Protein AF-A0A914AN58-F1 (afdb_monomer)

Sequence (161 aa):
MAAHNVDVSSKTSGYDIKPRHVSDFAQTEDEPVKAPSGVRRPPHPMKTAGLFSKLVFFWMFNFFRRGYKRPLVETDLYDVLPDDSAVIVVGKLEREWNKEIKKSEATGKPSSLRWALLRAFGWHYMIHGLPAFIETAYFARFKADLSTLKCLVPGAVCRVH

Radius of gyration: 27.6 Å; Cα contacts (8 Å, |Δi|>4): 58; chains: 1; bounding box: 70×62×55 Å

pLDDT: mean 72.18, std 16.44, range [35.28, 92.12]

Nearest PDB structures (foldseek):
  8xom-assembly1_A  TM=8.554E-01  e=1.630E-05  Homo sapiens
  8bwr-assembly1_A  TM=8.575E-01  e=2.248E-05  Homo sapiens
  8iza-assembly1_A  TM=8.307E-01  e=1.854E-05  Homo sapiens
  8xok-assembly1_A  TM=8.559E-01  e=3.528E-05  Homo sapiens
  8iz8-assembly1_A  TM=7.905E-01  e=2.595E-04  Homo sapiens

Structure (mmCIF, N/CA/C/O backbone):
data_AF-A0A914AN58-F1
#
_entry.id   AF-A0A914AN58-F1
#
loop_
_atom_site.group_PDB
_atom_site.id
_atom_site.type_symbol
_atom_site.label_atom_id
_atom_site.label_alt_id
_atom_site.label_comp_id
_atom_site.label_asym_id
_atom_site.label_entity_id
_atom_site.label_seq_id
_atom_site.pdbx_PDB_ins_code
_atom_site.Cartn_x
_atom_site.Cartn_y
_atom_site.Cartn_z
_atom_site.occupancy
_atom_site.B_iso_or_equiv
_atom_site.auth_seq_id
_atom_site.auth_comp_id
_atom_site.auth_asym_id
_atom_site.auth_atom_id
_atom_site.pdbx_PDB_model_num
ATOM 1 N N . MET A 1 1 ? -42.013 35.668 26.093 1.00 40.09 1 MET A N 1
ATOM 2 C CA . MET A 1 1 ? -40.678 35.356 25.541 1.00 40.09 1 MET A CA 1
ATOM 3 C C . MET A 1 1 ? -40.872 34.326 24.440 1.00 40.09 1 MET A C 1
ATOM 5 O O . MET A 1 1 ? -40.971 33.144 24.733 1.00 40.09 1 MET A O 1
ATOM 9 N N . ALA A 1 2 ? -41.073 34.789 23.206 1.00 35.28 2 ALA A N 1
ATOM 10 C CA . ALA A 1 2 ? -41.211 33.926 22.037 1.00 35.28 2 ALA A CA 1
ATOM 11 C C . ALA A 1 2 ? -39.815 33.695 21.446 1.00 35.28 2 ALA A C 1
ATOM 13 O O . ALA A 1 2 ? -39.123 34.661 21.126 1.00 35.28 2 ALA A O 1
ATOM 14 N N . ALA A 1 3 ? -39.392 32.436 21.345 1.00 45.50 3 ALA A N 1
ATOM 15 C CA . ALA A 1 3 ? -38.202 32.062 20.598 1.00 45.50 3 ALA A CA 1
ATOM 16 C C . ALA A 1 3 ? -38.602 31.861 19.131 1.00 45.50 3 ALA A C 1
ATOM 18 O O . ALA A 1 3 ? -39.437 31.017 18.811 1.00 45.50 3 ALA A O 1
ATOM 19 N N . HIS A 1 4 ? -38.031 32.691 18.262 1.00 38.56 4 HIS A N 1
ATOM 20 C CA . HIS A 1 4 ? -38.089 32.558 16.812 1.00 38.56 4 HIS A CA 1
ATOM 21 C C . HIS A 1 4 ? -37.387 31.255 16.395 1.00 38.56 4 HIS A C 1
ATOM 23 O O . HIS A 1 4 ? -36.180 31.127 16.594 1.00 38.56 4 HIS A O 1
ATOM 29 N N . ASN A 1 5 ? -38.116 30.321 15.782 1.00 40.31 5 ASN A N 1
ATOM 30 C CA . ASN A 1 5 ? -37.509 29.255 14.989 1.00 40.31 5 ASN A CA 1
ATOM 31 C C . ASN A 1 5 ? -37.329 29.770 13.559 1.00 40.31 5 ASN A C 1
ATOM 33 O O . ASN A 1 5 ? -38.271 30.248 12.930 1.00 40.31 5 ASN A O 1
ATOM 37 N N . VAL A 1 6 ? -36.090 29.726 13.080 1.00 45.09 6 VAL A N 1
ATOM 38 C CA . VAL A 1 6 ? -35.720 30.065 11.707 1.00 45.09 6 VAL A CA 1
ATOM 39 C C . VAL A 1 6 ? -35.938 28.817 10.858 1.00 45.09 6 VAL A C 1
ATOM 41 O O . VAL A 1 6 ? -35.133 27.889 10.905 1.00 45.09 6 VAL A O 1
ATOM 44 N N . ASP A 1 7 ? -37.022 28.790 10.086 1.00 39.88 7 ASP A N 1
ATOM 45 C CA . ASP A 1 7 ? -37.203 27.802 9.025 1.00 39.88 7 ASP A CA 1
ATOM 46 C C . ASP A 1 7 ? -36.227 28.106 7.884 1.00 39.88 7 ASP A C 1
ATOM 48 O O . ASP A 1 7 ? -36.444 28.996 7.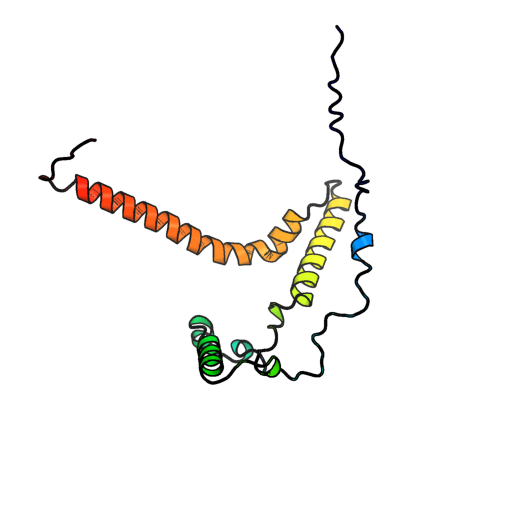058 1.00 39.88 7 ASP A O 1
ATOM 52 N N . VAL A 1 8 ? -35.133 27.345 7.813 1.00 43.88 8 VAL A N 1
ATOM 53 C CA . VAL A 1 8 ? -34.284 27.277 6.616 1.00 43.88 8 VAL A CA 1
ATOM 54 C C . VAL A 1 8 ? -34.993 26.385 5.595 1.00 43.88 8 VAL A C 1
ATOM 56 O O . VAL A 1 8 ? -34.623 25.240 5.354 1.00 43.88 8 VAL A O 1
ATOM 59 N N . SER A 1 9 ? -36.056 26.915 4.989 1.00 46.56 9 SER A N 1
ATOM 60 C CA . SER A 1 9 ? -36.624 26.371 3.756 1.00 46.56 9 SER A CA 1
ATOM 61 C C . SER A 1 9 ? -35.839 26.939 2.571 1.00 46.56 9 SER A C 1
ATOM 63 O O . SER A 1 9 ? -36.268 27.871 1.889 1.00 46.56 9 SER A O 1
ATOM 65 N N . SER A 1 10 ? -34.635 26.413 2.330 1.00 42.12 10 SER A N 1
ATOM 66 C CA . SER A 1 10 ? -33.952 26.628 1.053 1.00 42.12 10 SER A CA 1
ATOM 67 C C . SER A 1 10 ? -34.432 25.575 0.064 1.00 42.12 10 SER A C 1
ATOM 69 O O . SER A 1 10 ? -33.964 24.440 0.072 1.00 42.12 10 SER A O 1
ATOM 71 N N . LYS A 1 11 ? -35.389 25.993 -0.768 1.00 43.94 11 LYS A N 1
ATOM 72 C CA . LYS A 1 11 ? -35.801 25.391 -2.043 1.00 43.94 11 LYS A CA 1
ATOM 73 C C . LYS A 1 11 ? -34.674 24.569 -2.684 1.00 43.94 11 LYS A C 1
ATOM 75 O O . LYS A 1 11 ? -33.791 25.135 -3.328 1.00 43.94 11 LYS A O 1
ATOM 80 N N . THR A 1 12 ? -34.734 23.246 -2.577 1.00 41.84 12 THR A N 1
ATOM 81 C CA . THR A 1 12 ? -33.991 22.359 -3.472 1.00 41.84 12 THR A CA 1
ATOM 82 C C . THR A 1 12 ? -34.933 21.903 -4.570 1.00 41.84 12 THR A C 1
ATOM 84 O O . THR A 1 12 ? -35.946 21.252 -4.334 1.00 41.84 12 THR A O 1
ATOM 87 N N . SER A 1 13 ? -34.592 22.337 -5.778 1.00 43.47 13 SER A N 1
ATOM 88 C CA . SER A 1 13 ? -35.117 21.876 -7.054 1.00 43.47 13 SER A CA 1
ATOM 89 C C . SER A 1 13 ? -35.399 20.370 -7.044 1.00 43.47 13 SER A C 1
ATOM 91 O O . SER A 1 13 ? -34.469 19.598 -6.842 1.00 43.47 13 SER A O 1
ATOM 93 N N . GLY A 1 14 ? -36.671 19.996 -7.221 1.00 42.53 14 GLY A N 1
ATOM 94 C CA . GLY A 1 14 ? -37.184 18.824 -7.951 1.00 42.53 14 GLY A CA 1
ATOM 95 C C . GLY A 1 14 ? -36.498 17.454 -7.874 1.00 42.53 14 GLY A C 1
ATOM 96 O O . GLY A 1 14 ? -36.753 16.643 -8.758 1.00 42.53 14 GLY A O 1
ATOM 97 N N . TYR A 1 15 ? -35.660 17.169 -6.881 1.00 44.72 15 TYR A N 1
ATOM 98 C CA . TYR A 1 15 ? -34.989 15.880 -6.733 1.00 44.72 15 TYR A CA 1
ATOM 99 C C . TYR A 1 15 ? -35.129 15.392 -5.291 1.00 44.72 15 TYR A C 1
ATOM 101 O O . TYR A 1 15 ? -34.483 15.907 -4.378 1.00 44.72 15 TYR A O 1
ATOM 109 N N . ASP A 1 16 ? -35.990 14.392 -5.100 1.00 40.91 16 ASP A N 1
ATOM 110 C CA . ASP A 1 16 ? -36.129 13.655 -3.846 1.00 40.91 16 ASP A CA 1
ATOM 111 C C . ASP A 1 16 ? -34.814 12.934 -3.521 1.00 40.91 16 ASP A C 1
ATOM 113 O O . ASP A 1 16 ? -34.437 11.950 -4.164 1.00 40.91 16 ASP A O 1
ATOM 117 N N . ILE A 1 17 ? -34.101 13.403 -2.498 1.00 57.19 17 ILE A N 1
ATOM 118 C CA . ILE A 1 17 ? -32.961 12.674 -1.939 1.00 57.19 17 ILE A CA 1
ATOM 119 C C . ILE A 1 17 ? -33.515 11.674 -0.923 1.00 57.19 17 ILE A C 1
ATOM 121 O O . ILE A 1 17 ? -33.650 11.972 0.264 1.00 57.19 17 ILE A O 1
ATOM 125 N N . LYS A 1 18 ? -33.844 10.464 -1.390 1.00 67.75 18 LYS A N 1
ATOM 126 C CA . LYS A 1 18 ? -34.171 9.335 -0.508 1.00 67.75 18 LYS A CA 1
ATOM 127 C C . LYS A 1 18 ? -32.908 8.912 0.263 1.00 67.75 18 LYS A C 1
ATOM 129 O O . LYS A 1 18 ? -31.853 8.766 -0.363 1.00 67.75 18 LYS A O 1
ATOM 134 N N . PRO A 1 19 ? -32.972 8.682 1.589 1.00 54.88 19 PRO A N 1
ATOM 135 C CA . PRO A 1 19 ? -31.842 8.132 2.328 1.00 54.88 19 PRO A CA 1
ATOM 136 C C . PRO A 1 19 ? -31.489 6.756 1.749 1.00 54.88 19 PRO A C 1
ATOM 138 O O . PRO A 1 19 ? -32.307 5.838 1.749 1.00 54.88 19 PRO A O 1
ATOM 141 N N . ARG A 1 20 ? -30.278 6.650 1.197 1.00 52.78 20 ARG A N 1
ATOM 142 C CA . ARG A 1 20 ? -29.771 5.453 0.519 1.00 52.78 20 ARG A CA 1
ATOM 143 C C . ARG A 1 20 ? -29.547 4.345 1.546 1.00 52.78 20 ARG A C 1
ATOM 145 O O . ARG A 1 20 ? -28.750 4.520 2.469 1.00 52.78 20 ARG A O 1
ATOM 152 N N . HIS A 1 21 ? -30.257 3.230 1.399 1.00 54.50 21 HIS A N 1
ATOM 153 C CA . HIS A 1 21 ? -30.125 2.086 2.293 1.00 54.50 21 HIS A CA 1
ATOM 154 C C . HIS A 1 21 ? -28.955 1.218 1.813 1.00 54.50 21 HIS A C 1
ATOM 156 O O . HIS A 1 21 ? -28.719 1.083 0.615 1.00 54.50 21 HIS A O 1
ATOM 162 N N . VAL A 1 22 ? -28.182 0.636 2.735 1.00 53.84 22 VAL A N 1
ATOM 163 C CA . VAL A 1 22 ? -26.956 -0.128 2.410 1.00 53.84 22 VAL A CA 1
ATOM 164 C C . VAL A 1 22 ? -27.231 -1.307 1.463 1.00 53.84 22 VAL A C 1
ATOM 166 O O . VAL A 1 22 ? -26.365 -1.667 0.671 1.00 53.84 22 VAL A O 1
ATOM 169 N N . SER A 1 23 ? -28.450 -1.853 1.475 1.00 52.59 23 SER A N 1
ATOM 170 C CA . SER A 1 23 ? -28.882 -2.908 0.547 1.00 52.59 23 SER A CA 1
ATOM 171 C C . SER A 1 23 ? -28.920 -2.476 -0.919 1.00 52.59 23 SER A C 1
ATOM 173 O O . SER A 1 23 ? -28.844 -3.332 -1.790 1.00 52.59 23 SER A O 1
ATOM 175 N N . ASP A 1 24 ? -29.007 -1.176 -1.211 1.00 50.44 24 ASP A N 1
ATOM 176 C CA . ASP A 1 24 ? -29.067 -0.672 -2.590 1.00 50.44 24 AS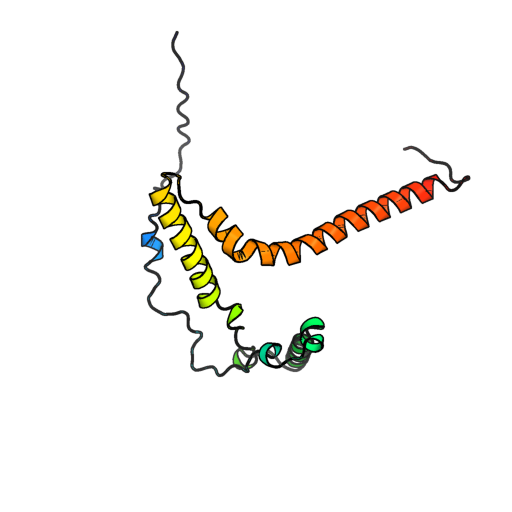P A CA 1
ATOM 177 C C . ASP A 1 24 ? -27.709 -0.815 -3.305 1.00 50.44 24 ASP A C 1
ATOM 179 O O . ASP A 1 24 ? -27.635 -0.778 -4.530 1.00 50.44 24 ASP A O 1
ATOM 183 N N . PHE A 1 25 ? -26.623 -1.013 -2.546 1.00 58.91 25 PHE A N 1
ATOM 184 C CA . PHE A 1 25 ? -25.306 -1.376 -3.078 1.00 58.91 25 PHE A CA 1
ATOM 185 C C . PHE A 1 25 ? -25.153 -2.878 -3.337 1.00 58.91 25 PHE A C 1
ATOM 187 O O . PHE A 1 25 ? -24.221 -3.278 -4.027 1.00 58.91 25 PHE A O 1
ATOM 194 N N . ALA A 1 26 ? -26.045 -3.712 -2.797 1.00 51.22 26 ALA A N 1
ATOM 195 C CA . ALA A 1 26 ? -25.942 -5.164 -2.913 1.00 51.22 26 ALA A CA 1
ATOM 196 C C . ALA A 1 26 ? -26.452 -5.702 -4.263 1.00 51.22 26 ALA A C 1
ATOM 198 O O . ALA A 1 26 ? -26.366 -6.898 -4.504 1.00 51.22 26 ALA A O 1
ATOM 199 N N . GLN A 1 27 ? -26.983 -4.845 -5.146 1.00 44.00 27 GLN A N 1
ATOM 200 C CA . GLN A 1 27 ? -27.560 -5.261 -6.433 1.00 44.00 27 GLN A CA 1
ATOM 201 C C . GLN A 1 27 ? -26.706 -4.912 -7.662 1.00 44.00 27 GLN A C 1
ATOM 203 O O . GLN A 1 27 ? -27.201 -4.942 -8.783 1.00 44.00 27 GLN A O 1
ATOM 208 N N . THR A 1 28 ? -25.408 -4.649 -7.493 1.00 47.41 28 THR A N 1
ATOM 209 C CA . THR A 1 28 ? -24.434 -4.778 -8.595 1.00 47.41 28 THR A CA 1
ATOM 210 C C . THR A 1 28 ? -23.580 -6.025 -8.395 1.00 47.41 28 THR A C 1
ATOM 212 O O . THR A 1 28 ? -22.355 -5.955 -8.383 1.00 47.41 28 THR A O 1
ATOM 215 N N . GLU A 1 29 ? -24.241 -7.159 -8.192 1.00 52.44 29 GLU A N 1
ATOM 216 C CA . GLU A 1 29 ? -23.643 -8.489 -8.272 1.00 52.44 29 GLU A CA 1
ATOM 217 C C . GLU A 1 29 ? -24.373 -9.287 -9.357 1.00 52.44 29 GLU A C 1
ATOM 219 O O . GLU A 1 29 ? -25.124 -10.201 -9.062 1.00 52.44 29 GLU A O 1
ATOM 224 N N . ASP A 1 30 ? -24.150 -8.932 -10.621 1.00 55.62 30 ASP A N 1
ATOM 225 C CA . ASP A 1 30 ? -24.333 -9.859 -11.747 1.00 55.62 30 ASP A CA 1
ATOM 226 C C . ASP A 1 30 ? -23.038 -9.872 -12.573 1.00 55.62 30 ASP A C 1
ATOM 228 O O . ASP A 1 30 ? -22.991 -9.491 -13.738 1.00 55.62 30 ASP A O 1
ATOM 232 N N . GLU A 1 31 ? -21.944 -10.173 -11.870 1.00 39.59 31 GLU A N 1
ATOM 233 C CA . GLU A 1 31 ? -20.744 -10.906 -12.295 1.00 39.59 31 GLU A CA 1
ATOM 234 C C . GLU A 1 31 ? -19.665 -10.640 -11.230 1.00 39.59 31 GLU A C 1
ATOM 236 O O . GLU A 1 31 ? -19.414 -9.475 -10.893 1.00 39.59 31 GLU A O 1
ATOM 241 N N . PRO A 1 32 ? -18.969 -11.661 -10.693 1.00 43.62 32 PRO A N 1
ATOM 242 C CA . PRO A 1 32 ? -17.683 -11.389 -10.068 1.00 43.62 32 PRO A CA 1
ATOM 243 C C . PRO A 1 32 ? -16.868 -10.610 -11.102 1.00 43.62 32 PRO A C 1
ATOM 245 O O . PRO A 1 32 ? -16.706 -11.095 -12.218 1.00 43.62 32 PRO A O 1
ATOM 248 N N . VAL A 1 33 ? -16.351 -9.419 -10.778 1.00 52.12 33 VAL A N 1
ATOM 249 C CA . VAL A 1 33 ? -15.408 -8.715 -11.666 1.00 52.12 33 VAL A CA 1
ATOM 250 C C . VAL A 1 33 ? -14.095 -9.498 -11.664 1.00 52.12 33 VAL A C 1
ATOM 252 O O . VAL A 1 33 ? -13.081 -9.129 -11.077 1.00 52.12 33 VAL A O 1
ATOM 255 N N . LYS A 1 34 ? -14.132 -10.660 -12.300 1.00 48.53 34 LYS A N 1
ATOM 256 C CA . LYS A 1 34 ? -13.002 -11.405 -12.786 1.00 48.53 34 LYS A CA 1
ATOM 257 C C . LYS A 1 34 ? -12.701 -10.748 -14.120 1.00 48.53 34 LYS A C 1
ATOM 259 O O . LYS A 1 34 ? -13.545 -10.735 -15.013 1.00 48.53 34 LYS A O 1
ATOM 264 N N . ALA A 1 35 ? -11.502 -10.179 -14.247 1.00 48.50 35 ALA A N 1
ATOM 265 C CA . ALA A 1 35 ? -10.978 -9.784 -15.552 1.00 48.50 35 ALA A CA 1
ATOM 266 C C . ALA A 1 35 ? -11.267 -10.917 -16.556 1.00 48.50 35 ALA A C 1
ATOM 268 O O . ALA A 1 35 ? -11.146 -12.078 -16.143 1.00 48.50 35 ALA A O 1
ATOM 269 N N . PRO A 1 36 ? -11.668 -10.625 -17.811 1.00 50.25 36 PRO A N 1
ATOM 270 C CA . PRO A 1 36 ? -12.058 -11.640 -18.785 1.00 50.25 36 PRO A CA 1
ATOM 271 C C . PRO A 1 36 ? -11.025 -12.766 -18.780 1.00 50.25 36 PRO A C 1
ATOM 273 O O . PRO A 1 36 ? -9.889 -12.617 -19.228 1.00 50.25 36 PRO A O 1
ATOM 276 N N . SER A 1 37 ? -11.412 -13.895 -18.181 1.00 53.47 37 SER A N 1
ATOM 277 C CA . SER A 1 37 ? -10.472 -14.932 -17.734 1.00 53.47 37 SER A CA 1
ATOM 278 C C . SER A 1 37 ? -9.896 -15.784 -18.874 1.00 53.47 37 SER A C 1
ATOM 280 O O . SER A 1 37 ? -9.299 -16.831 -18.637 1.00 53.47 37 SER A O 1
ATOM 282 N N . GLY A 1 38 ? -10.035 -15.304 -20.113 1.00 56.31 38 GLY A N 1
ATOM 283 C CA . GLY A 1 38 ? -9.370 -15.820 -21.306 1.00 56.31 38 GLY A CA 1
ATOM 284 C C . GLY A 1 38 ? -8.016 -15.164 -21.604 1.00 56.31 38 GLY A C 1
ATOM 285 O O . GLY A 1 38 ? -7.259 -15.693 -22.415 1.00 56.31 38 GLY A O 1
ATOM 286 N N . VAL A 1 39 ? -7.668 -14.048 -20.951 1.00 63.12 39 VAL A N 1
ATOM 287 C CA . VAL A 1 39 ? -6.391 -13.350 -21.177 1.00 63.12 39 VAL A CA 1
ATOM 288 C C . VAL A 1 39 ? -5.342 -13.858 -20.183 1.00 63.12 39 VAL A C 1
ATOM 290 O O . VAL A 1 39 ? -5.321 -13.464 -19.018 1.00 63.12 39 VAL A O 1
ATOM 293 N N . ARG A 1 40 ? -4.448 -14.753 -20.627 1.00 69.31 40 ARG A N 1
ATOM 294 C CA . ARG A 1 40 ? -3.304 -15.205 -19.815 1.00 69.31 40 ARG A CA 1
ATOM 295 C C . ARG A 1 40 ? -2.292 -14.070 -19.650 1.00 69.31 40 ARG A C 1
ATOM 297 O O . ARG A 1 40 ? -1.515 -13.801 -20.562 1.00 69.31 40 ARG A O 1
ATOM 304 N N . ARG A 1 41 ? -2.282 -13.441 -18.474 1.00 77.12 41 ARG A N 1
ATOM 305 C CA . ARG A 1 41 ? -1.292 -12.425 -18.090 1.00 77.12 41 ARG A CA 1
ATOM 306 C C . ARG A 1 41 ? -0.059 -13.064 -17.439 1.00 77.12 41 ARG A C 1
ATOM 308 O O . ARG A 1 41 ? -0.190 -14.071 -16.736 1.00 77.12 41 ARG A O 1
ATOM 315 N N . PRO A 1 42 ? 1.147 -12.511 -17.647 1.00 77.50 42 PRO A N 1
ATOM 316 C CA . PRO A 1 42 ? 2.341 -12.971 -16.949 1.00 77.50 42 PRO A CA 1
ATOM 317 C C . PRO A 1 42 ? 2.237 -12.701 -15.434 1.00 77.50 42 PRO A C 1
ATOM 319 O O . PRO A 1 42 ? 1.724 -11.652 -15.027 1.00 77.50 42 PRO A O 1
ATOM 322 N N . PRO A 1 43 ? 2.741 -13.612 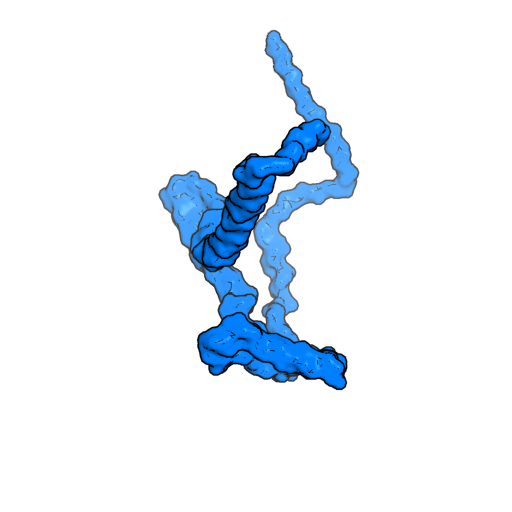-14.577 1.00 79.25 43 PRO A N 1
ATOM 323 C CA . PRO A 1 43 ? 2.707 -13.429 -13.129 1.00 79.25 43 PRO A CA 1
ATOM 324 C C . PRO A 1 43 ? 3.528 -12.207 -12.704 1.00 79.25 43 PRO A C 1
ATOM 326 O O . PRO A 1 43 ? 4.566 -11.903 -13.297 1.00 79.25 43 PRO A O 1
ATOM 329 N N . HIS A 1 44 ? 3.076 -11.523 -11.649 1.00 78.88 44 HIS A N 1
ATOM 330 C CA . HIS A 1 44 ? 3.731 -10.307 -11.183 1.00 78.88 44 HIS A CA 1
ATOM 331 C C . HIS A 1 44 ? 5.182 -10.584 -10.736 1.00 78.88 44 HIS A C 1
ATOM 333 O O . HIS A 1 44 ? 5.403 -11.418 -9.850 1.00 78.88 44 HIS A O 1
ATOM 339 N N . PRO A 1 45 ? 6.182 -9.861 -11.269 1.00 76.62 45 PRO A N 1
ATOM 340 C CA . PRO A 1 45 ? 7.600 -10.108 -11.008 1.00 76.62 45 PRO A CA 1
ATOM 341 C C . PRO A 1 45 ? 7.987 -9.898 -9.538 1.00 76.62 45 PRO A C 1
ATOM 343 O O . PRO A 1 45 ? 8.977 -10.465 -9.083 1.00 76.62 45 PRO A O 1
ATOM 346 N N . MET A 1 46 ? 7.182 -9.173 -8.748 1.00 71.19 46 MET A N 1
ATOM 347 C CA . MET A 1 46 ? 7.391 -9.089 -7.294 1.00 71.19 46 MET A CA 1
ATOM 348 C C . MET A 1 46 ? 7.171 -10.416 -6.552 1.00 71.19 46 MET A C 1
ATOM 350 O O . MET A 1 46 ? 7.691 -10.557 -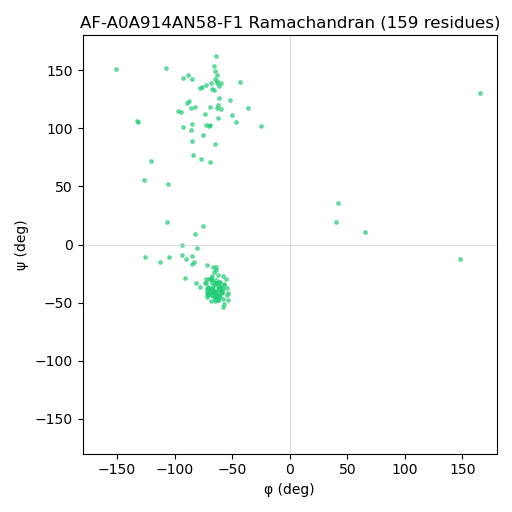5.447 1.00 71.19 46 MET A O 1
ATOM 354 N N . LYS A 1 47 ? 6.458 -11.398 -7.125 1.00 72.31 47 LYS A N 1
ATOM 355 C CA . LYS A 1 47 ? 6.315 -12.724 -6.496 1.00 72.31 47 LYS A CA 1
ATOM 356 C C . LYS A 1 47 ? 7.640 -13.495 -6.467 1.00 72.31 47 LYS A C 1
ATOM 358 O O . LYS A 1 47 ? 7.872 -14.257 -5.538 1.00 72.31 47 LYS A O 1
ATOM 363 N N . THR A 1 48 ? 8.519 -13.264 -7.445 1.00 66.38 48 THR A N 1
ATOM 364 C CA . THR A 1 48 ? 9.773 -14.024 -7.632 1.00 66.38 48 THR A CA 1
ATOM 365 C C . THR A 1 48 ? 11.030 -13.177 -7.387 1.00 66.38 48 THR A C 1
ATOM 367 O O . THR A 1 48 ? 12.118 -13.716 -7.213 1.00 66.38 48 THR A O 1
ATOM 370 N N . ALA A 1 49 ? 10.911 -11.848 -7.351 1.00 70.56 49 ALA A N 1
ATOM 371 C CA . ALA A 1 49 ? 12.043 -10.941 -7.183 1.00 70.56 49 ALA A CA 1
ATOM 372 C C . ALA A 1 49 ? 12.626 -10.942 -5.754 1.00 70.56 49 ALA A C 1
ATOM 374 O O . ALA A 1 49 ? 11.896 -10.855 -4.761 1.00 70.56 49 ALA A O 1
ATOM 375 N N . GLY A 1 50 ? 13.961 -10.951 -5.656 1.00 74.88 50 GLY A N 1
ATOM 376 C CA . GLY A 1 50 ? 14.692 -10.705 -4.407 1.00 74.88 50 GLY A CA 1
ATOM 377 C C . GLY A 1 50 ? 14.481 -9.281 -3.870 1.00 74.88 50 GLY A C 1
ATOM 378 O O . GLY A 1 50 ? 14.059 -8.384 -4.603 1.00 74.88 50 GLY A O 1
ATOM 379 N N . LEU A 1 51 ? 14.790 -9.056 -2.588 1.00 68.00 51 LEU A N 1
ATOM 380 C CA . LEU A 1 51 ? 14.501 -7.801 -1.871 1.00 68.00 51 LEU A CA 1
ATOM 381 C C . LEU A 1 51 ? 15.050 -6.550 -2.584 1.00 68.00 51 LEU A C 1
ATOM 383 O O . LEU A 1 51 ? 14.338 -5.561 -2.734 1.00 68.00 51 LEU A O 1
ATOM 387 N N . PHE A 1 52 ? 16.271 -6.623 -3.117 1.00 65.69 52 PHE A N 1
ATOM 388 C CA . PHE A 1 52 ? 16.880 -5.521 -3.869 1.00 65.69 52 PHE A CA 1
ATOM 389 C C . PHE A 1 52 ? 16.172 -5.233 -5.201 1.00 65.69 52 PHE A C 1
ATOM 391 O O . PHE A 1 52 ? 15.992 -4.075 -5.558 1.00 65.69 52 PHE A O 1
ATOM 398 N N . SER A 1 53 ? 15.692 -6.261 -5.908 1.00 69.38 53 SER A N 1
ATOM 399 C CA . SER A 1 53 ? 14.954 -6.095 -7.170 1.00 69.38 53 SER A CA 1
ATOM 400 C C . SER A 1 53 ? 13.563 -5.474 -6.961 1.00 69.38 53 SER A C 1
ATOM 402 O O . SER A 1 53 ? 13.086 -4.731 -7.824 1.00 69.38 53 SER A O 1
ATOM 404 N N . LYS A 1 54 ? 12.944 -5.718 -5.797 1.00 73.00 54 LYS A N 1
ATOM 405 C CA . LYS A 1 54 ? 11.700 -5.058 -5.368 1.00 73.00 54 LYS A CA 1
ATOM 406 C C . LYS A 1 54 ? 11.911 -3.569 -5.083 1.00 73.00 54 LYS A C 1
ATOM 408 O O . LYS A 1 54 ? 11.104 -2.763 -5.530 1.00 73.00 54 LYS A O 1
ATOM 413 N N . LEU A 1 55 ? 13.003 -3.211 -4.401 1.00 68.50 55 LEU A N 1
ATOM 414 C CA . LEU A 1 55 ? 13.291 -1.831 -3.988 1.00 68.50 55 LEU A CA 1
ATOM 415 C C . LEU A 1 55 ? 13.560 -0.888 -5.163 1.00 68.50 55 LEU A C 1
ATOM 417 O O . LEU A 1 55 ? 13.048 0.226 -5.182 1.00 68.50 55 LEU A O 1
ATOM 421 N N . VAL A 1 56 ? 14.314 -1.332 -6.170 1.00 76.56 56 VAL A N 1
ATOM 422 C CA . VAL A 1 56 ? 14.615 -0.491 -7.342 1.00 76.56 56 VAL A CA 1
ATOM 423 C C . VAL A 1 56 ? 13.500 -0.487 -8.398 1.00 76.56 56 VAL A C 1
ATOM 425 O O . VAL A 1 56 ? 13.725 -0.006 -9.505 1.00 76.56 56 VAL A O 1
ATOM 428 N N . PHE A 1 57 ? 12.318 -1.061 -8.104 1.00 76.00 57 PHE A N 1
ATOM 429 C CA . PHE A 1 57 ? 11.214 -1.247 -9.062 1.00 76.00 57 PHE A CA 1
ATOM 430 C C . PHE A 1 57 ? 11.703 -1.724 -10.443 1.00 76.00 57 PHE A C 1
ATOM 432 O O . PHE A 1 57 ? 11.169 -1.352 -11.487 1.00 76.00 57 PHE A O 1
ATOM 439 N N . PHE A 1 58 ? 12.743 -2.564 -10.469 1.00 80.19 58 PHE A N 1
ATOM 440 C CA . PHE A 1 58 ? 13.479 -2.873 -11.700 1.00 80.19 58 PHE A CA 1
ATOM 441 C C . PHE A 1 58 ? 12.600 -3.559 -12.754 1.00 80.19 58 PHE A C 1
ATOM 443 O O . PHE A 1 58 ? 12.808 -3.461 -13.967 1.00 80.19 58 PHE A O 1
ATOM 450 N N . TRP A 1 59 ? 11.567 -4.250 -12.286 1.00 78.75 59 TRP A N 1
ATOM 451 C CA . TRP A 1 59 ? 10.550 -4.848 -13.130 1.00 78.75 59 TRP A CA 1
ATOM 452 C C . TRP A 1 59 ? 9.737 -3.815 -13.934 1.00 78.75 59 TRP A C 1
ATOM 454 O O . TRP A 1 59 ? 9.377 -4.091 -15.079 1.00 78.75 59 TRP A O 1
ATOM 464 N N . MET A 1 60 ? 9.509 -2.619 -13.384 1.00 83.25 60 MET A N 1
ATOM 465 C CA . MET A 1 60 ? 8.800 -1.521 -14.045 1.00 83.25 60 MET A CA 1
ATOM 466 C C . MET A 1 60 ? 9.648 -0.918 -15.171 1.00 83.25 60 MET A C 1
ATOM 468 O O . MET A 1 60 ? 9.149 -0.642 -16.258 1.00 83.25 60 MET A O 1
ATOM 472 N N . PHE A 1 61 ? 10.966 -0.812 -14.974 1.00 84.62 61 PHE A N 1
ATOM 473 C CA . PHE A 1 61 ? 11.887 -0.388 -16.034 1.00 84.62 61 PHE A CA 1
ATOM 474 C C . PHE A 1 61 ? 11.841 -1.332 -17.249 1.00 84.62 61 PHE A C 1
ATOM 476 O O . PHE A 1 61 ? 11.818 -0.898 -18.403 1.00 84.62 61 PHE A O 1
ATOM 483 N N . ASN A 1 62 ? 11.746 -2.642 -17.001 1.00 79.50 62 ASN A N 1
ATOM 484 C CA . ASN A 1 62 ? 11.574 -3.634 -18.063 1.00 79.50 62 ASN A CA 1
ATOM 485 C C . ASN A 1 62 ? 10.242 -3.483 -18.809 1.00 79.50 62 ASN A C 1
ATOM 487 O O . ASN A 1 62 ? 10.199 -3.729 -20.015 1.00 79.50 62 ASN A O 1
ATOM 491 N N . PHE A 1 63 ? 9.183 -3.071 -18.114 1.00 83.38 63 PHE A N 1
ATOM 492 C CA . PHE A 1 63 ? 7.883 -2.780 -18.709 1.00 83.38 63 PHE A CA 1
ATOM 493 C C . PHE A 1 63 ? 7.932 -1.525 -19.597 1.00 83.38 63 PHE A C 1
ATOM 495 O O . PHE A 1 63 ? 7.577 -1.602 -20.773 1.00 83.38 63 PHE A O 1
ATOM 502 N N . PHE A 1 64 ? 8.495 -0.415 -19.108 1.00 86.56 64 PHE A N 1
ATOM 503 C CA . PHE A 1 64 ? 8.658 0.811 -19.903 1.00 86.56 64 PHE A CA 1
ATOM 504 C C . PHE A 1 64 ? 9.504 0.596 -21.159 1.00 86.56 64 PHE A C 1
ATOM 506 O O . PHE A 1 64 ? 9.151 1.064 -22.240 1.00 86.56 64 PHE A O 1
ATOM 513 N N . ARG A 1 65 ? 10.581 -0.191 -21.060 1.00 85.00 65 ARG A N 1
ATOM 514 C CA . ARG A 1 65 ? 11.411 -0.538 -22.220 1.00 85.00 65 ARG A CA 1
ATOM 515 C C . ARG A 1 65 ? 10.636 -1.302 -23.300 1.00 85.00 65 ARG A C 1
ATOM 517 O O . ARG A 1 65 ? 10.961 -1.172 -24.478 1.00 85.00 65 ARG A O 1
ATOM 524 N N . ARG A 1 66 ? 9.639 -2.115 -22.927 1.00 84.88 66 ARG A N 1
ATOM 525 C CA . ARG A 1 66 ? 8.767 -2.816 -23.889 1.00 84.88 66 ARG A CA 1
ATOM 526 C C . ARG A 1 66 ? 7.808 -1.839 -24.564 1.00 84.88 66 ARG A C 1
ATOM 528 O O . ARG A 1 66 ? 7.700 -1.885 -25.784 1.00 84.88 66 ARG A O 1
ATOM 535 N N . GLY A 1 67 ? 7.217 -0.918 -23.802 1.00 87.06 67 GLY A N 1
ATOM 536 C CA . GLY A 1 67 ? 6.326 0.114 -24.344 1.00 87.06 67 GLY A CA 1
ATOM 537 C C . GLY A 1 67 ? 6.985 1.152 -25.227 1.00 87.06 67 GLY A C 1
ATOM 538 O O . GLY A 1 67 ? 6.364 1.658 -26.152 1.00 87.06 67 GLY A O 1
ATOM 539 N N . TYR A 1 68 ? 8.272 1.403 -25.010 1.00 87.06 68 TYR A N 1
ATOM 540 C CA . TYR A 1 68 ? 9.045 2.253 -25.906 1.00 87.06 68 TYR A CA 1
ATOM 541 C C . TYR A 1 68 ? 9.257 1.618 -27.291 1.00 87.06 68 TYR A C 1
ATOM 543 O O . TYR A 1 68 ? 9.397 2.320 -28.285 1.00 87.06 68 TYR A O 1
ATOM 551 N N . LYS A 1 69 ? 9.290 0.281 -27.373 1.00 87.75 69 LYS A N 1
ATOM 552 C CA . LYS A 1 69 ? 9.540 -0.448 -28.627 1.00 87.75 69 LYS A CA 1
ATOM 553 C C . LYS A 1 69 ? 8.268 -0.797 -29.395 1.00 87.75 69 LYS A C 1
ATOM 555 O O . LYS A 1 69 ? 8.336 -0.968 -30.607 1.00 87.75 69 LYS A O 1
ATOM 560 N N . ARG A 1 70 ? 7.142 -0.980 -28.701 1.00 88.56 70 ARG A N 1
ATOM 561 C CA . ARG A 1 70 ? 5.856 -1.368 -29.294 1.00 88.56 70 ARG A CA 1
ATOM 562 C C . ARG A 1 70 ? 4.683 -0.821 -28.472 1.00 88.56 70 ARG A C 1
ATOM 564 O O . ARG A 1 70 ? 4.826 -0.720 -27.254 1.00 88.56 70 ARG A O 1
ATOM 571 N N . PRO A 1 71 ? 3.520 -0.543 -29.088 1.00 84.38 71 PRO A N 1
ATOM 572 C CA . PRO A 1 71 ? 2.304 -0.236 -28.339 1.00 84.38 71 PRO A CA 1
ATOM 573 C C . PRO A 1 71 ? 1.920 -1.412 -27.428 1.00 84.38 71 PRO A C 1
ATOM 575 O O . PRO A 1 71 ? 2.049 -2.577 -27.812 1.00 84.38 71 PRO A O 1
ATOM 578 N N . LEU A 1 72 ? 1.485 -1.104 -26.205 1.00 82.00 72 LEU A N 1
ATOM 579 C CA . LEU A 1 72 ? 1.117 -2.108 -25.207 1.00 82.00 72 LEU A CA 1
ATOM 580 C C . LEU A 1 72 ? -0.245 -2.716 -25.514 1.00 82.00 72 LEU A C 1
ATOM 582 O O . LEU A 1 72 ? -1.210 -2.001 -25.770 1.00 82.00 72 LEU A O 1
ATOM 586 N N . VAL A 1 73 ? -0.313 -4.037 -25.395 1.00 80.19 73 VAL A N 1
ATOM 587 C CA . VAL A 1 73 ? -1.554 -4.813 -25.445 1.00 80.19 73 VAL A CA 1
ATOM 588 C C . VAL A 1 73 ? -1.873 -5.307 -24.033 1.00 80.19 73 VAL A C 1
ATOM 590 O O . VAL A 1 73 ? -0.968 -5.522 -23.228 1.00 80.19 73 VAL A O 1
ATOM 593 N N . GLU A 1 74 ? -3.150 -5.513 -23.715 1.00 72.69 74 GLU A N 1
ATOM 594 C CA . GLU A 1 74 ? -3.609 -5.951 -22.386 1.00 72.69 74 GLU A CA 1
ATOM 595 C C . GLU A 1 74 ? -2.937 -7.254 -21.897 1.00 72.69 74 GLU A C 1
ATOM 597 O O . GLU A 1 74 ? -2.711 -7.440 -20.703 1.00 72.69 74 GLU A O 1
ATOM 602 N N . THR A 1 75 ? -2.544 -8.133 -22.822 1.00 75.06 75 THR A N 1
ATOM 603 C CA . THR A 1 75 ? -1.817 -9.385 -22.547 1.00 75.06 75 THR A CA 1
ATOM 604 C C . THR A 1 75 ? -0.405 -9.174 -21.996 1.00 75.06 75 THR A C 1
ATOM 606 O O . THR A 1 75 ? 0.142 -10.070 -21.357 1.00 75.06 75 THR A O 1
ATOM 609 N N . ASP A 1 76 ? 0.207 -8.014 -22.256 1.00 78.56 76 ASP A N 1
ATOM 610 C CA . ASP A 1 76 ? 1.552 -7.670 -21.780 1.00 78.56 76 ASP A CA 1
ATOM 611 C C . ASP A 1 76 ? 1.547 -7.093 -20.355 1.00 78.56 76 ASP A C 1
ATOM 613 O O . ASP A 1 76 ? 2.614 -6.914 -19.757 1.00 78.56 76 ASP A O 1
ATOM 617 N N . LEU A 1 77 ? 0.362 -6.793 -19.814 1.00 82.31 77 LEU A N 1
ATOM 618 C CA . LEU A 1 77 ? 0.203 -6.271 -18.465 1.00 82.31 77 LEU A CA 1
ATOM 619 C C . LEU A 1 77 ? 0.339 -7.406 -17.446 1.00 82.31 77 LEU A C 1
ATOM 621 O O . LEU A 1 77 ? -0.236 -8.481 -17.614 1.00 82.31 77 LEU A O 1
ATOM 625 N N . TYR A 1 78 ? 1.099 -7.165 -16.378 1.00 82.38 78 TYR A N 1
ATOM 626 C CA . TYR A 1 78 ? 1.221 -8.135 -15.295 1.00 82.38 78 TYR A CA 1
ATOM 627 C C . TYR A 1 78 ? -0.112 -8.338 -14.582 1.00 82.38 78 TYR A C 1
ATOM 629 O O . TYR A 1 78 ? -0.933 -7.425 -14.481 1.00 82.38 78 TYR A O 1
ATOM 637 N N . ASP A 1 79 ? -0.304 -9.549 -14.068 1.00 81.75 79 ASP A N 1
ATOM 638 C CA . ASP A 1 79 ? -1.448 -9.843 -13.218 1.00 81.75 79 ASP A CA 1
ATOM 639 C C . ASP A 1 79 ? -1.382 -9.070 -11.892 1.00 81.75 79 ASP A C 1
ATOM 641 O O . ASP A 1 79 ? -0.299 -8.716 -11.407 1.00 81.75 79 ASP A O 1
ATOM 645 N N . VAL A 1 80 ? -2.554 -8.823 -11.306 1.00 81.19 80 VAL A N 1
ATOM 646 C CA . VAL A 1 80 ? -2.686 -8.113 -10.033 1.00 81.19 80 VAL A CA 1
ATOM 647 C C . VAL A 1 80 ? -2.010 -8.932 -8.935 1.00 81.19 80 VAL A C 1
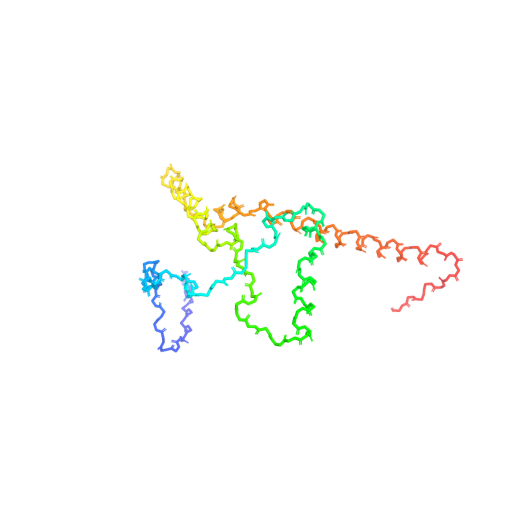ATOM 649 O O . VAL A 1 80 ? -2.098 -10.165 -8.885 1.00 81.19 80 VAL A O 1
ATOM 652 N N . LEU A 1 81 ? -1.291 -8.251 -8.042 1.00 79.88 81 LEU A N 1
ATOM 653 C CA . LEU A 1 81 ? -0.711 -8.910 -6.884 1.00 79.88 81 LEU A CA 1
ATOM 654 C C . LEU A 1 81 ? -1.859 -9.391 -5.978 1.00 79.88 81 LEU A C 1
ATOM 656 O O . LEU A 1 81 ? -2.779 -8.622 -5.718 1.00 79.88 81 LEU A O 1
ATOM 660 N N . PRO A 1 82 ? -1.847 -10.644 -5.491 1.00 75.50 82 PRO A N 1
ATOM 661 C CA . PRO A 1 82 ? -2.951 -11.176 -4.695 1.00 75.50 82 PRO A CA 1
ATOM 662 C C . PRO A 1 82 ? -3.226 -10.323 -3.452 1.00 75.50 82 PRO A C 1
ATOM 664 O O . PRO A 1 82 ? -4.387 -10.127 -3.106 1.00 75.50 82 PRO A O 1
ATOM 667 N N . ASP A 1 83 ? -2.185 -9.745 -2.852 1.00 77.62 83 ASP A N 1
ATOM 668 C CA . ASP A 1 83 ? -2.293 -8.874 -1.677 1.00 77.62 83 ASP A CA 1
ATOM 669 C C . ASP A 1 83 ? -2.983 -7.531 -1.978 1.00 77.62 83 ASP A C 1
ATOM 671 O O . ASP A 1 83 ? -3.669 -6.989 -1.113 1.00 77.62 83 ASP A O 1
ATOM 675 N N . ASP A 1 84 ? -2.862 -7.039 -3.214 1.00 80.69 84 ASP A N 1
ATOM 676 C CA . ASP A 1 84 ? -3.479 -5.792 -3.688 1.00 80.69 84 ASP A CA 1
ATOM 677 C C . ASP A 1 84 ? -4.841 -6.037 -4.355 1.00 80.69 84 ASP A C 1
ATOM 679 O O . ASP A 1 84 ? -5.499 -5.109 -4.833 1.00 80.69 84 ASP A O 1
ATOM 683 N N . SER A 1 85 ? -5.280 -7.296 -4.422 1.00 85.12 85 SER A N 1
ATOM 684 C CA . SER A 1 85 ? -6.570 -7.627 -5.008 1.00 85.12 85 SER A CA 1
ATOM 685 C C . SER A 1 85 ? -7.708 -7.095 -4.138 1.00 85.12 85 SER A C 1
ATOM 687 O O . SER A 1 85 ? -7.698 -7.212 -2.908 1.00 85.12 85 SER A O 1
ATOM 689 N N . ALA A 1 86 ? -8.734 -6.547 -4.792 1.00 85.50 86 ALA A N 1
ATOM 690 C CA . ALA A 1 86 ? -9.906 -6.007 -4.109 1.00 85.50 86 ALA A CA 1
ATOM 691 C C . ALA A 1 86 ? -10.553 -7.045 -3.182 1.00 85.50 86 ALA A C 1
ATOM 693 O O . ALA A 1 86 ? -10.942 -6.708 -2.072 1.00 85.50 86 ALA A O 1
ATOM 694 N N . VAL A 1 87 ? -10.581 -8.317 -3.588 1.00 85.19 87 VAL A N 1
ATOM 695 C CA . VAL A 1 87 ? -11.135 -9.423 -2.793 1.00 85.19 87 VAL A CA 1
ATOM 696 C C . VAL A 1 87 ? -10.443 -9.544 -1.433 1.00 85.19 87 VAL A C 1
ATOM 698 O O . VAL A 1 87 ? -11.107 -9.640 -0.402 1.00 85.19 87 VAL A O 1
ATOM 701 N N . ILE A 1 88 ? -9.109 -9.495 -1.405 1.00 87.12 88 ILE A N 1
ATOM 702 C CA . ILE A 1 88 ? -8.340 -9.626 -0.162 1.00 87.12 88 ILE A CA 1
ATOM 703 C C . ILE A 1 88 ? -8.491 -8.378 0.714 1.00 87.12 88 ILE A C 1
ATOM 705 O O . ILE A 1 88 ? -8.709 -8.489 1.925 1.00 87.12 88 ILE A O 1
ATOM 709 N N . VAL A 1 89 ? -8.421 -7.189 0.111 1.00 89.44 89 VAL A N 1
ATOM 710 C CA . VAL A 1 89 ? -8.569 -5.907 0.817 1.00 89.44 89 VAL A CA 1
ATOM 711 C C . VAL A 1 89 ? -9.964 -5.777 1.436 1.00 89.44 89 VAL A C 1
ATOM 713 O O . VAL A 1 89 ? -10.084 -5.448 2.620 1.00 89.44 89 VAL A O 1
ATOM 716 N N . VAL A 1 90 ? -11.009 -6.083 0.665 1.00 90.62 90 VAL A N 1
ATOM 717 C CA . VAL A 1 90 ? -12.408 -6.051 1.109 1.00 90.62 90 VAL A CA 1
ATOM 718 C C . VAL A 1 90 ? -12.647 -7.095 2.192 1.00 90.62 90 VAL A C 1
ATOM 720 O O . VAL A 1 90 ? -13.153 -6.736 3.250 1.00 90.62 90 VAL A O 1
ATOM 723 N N . GLY A 1 91 ? -12.188 -8.339 2.017 1.00 90.69 91 GLY A N 1
ATOM 724 C CA . GLY A 1 91 ? -12.345 -9.378 3.042 1.00 90.69 91 GLY A CA 1
ATOM 725 C C . GLY A 1 91 ? -11.657 -9.026 4.370 1.00 90.69 91 GLY A C 1
ATOM 726 O O . GLY A 1 91 ? -12.179 -9.300 5.455 1.00 90.69 91 GLY A O 1
ATOM 727 N N . LYS A 1 92 ? -10.499 -8.351 4.323 1.00 90.50 92 LYS A N 1
ATOM 728 C CA . LYS A 1 92 ? -9.825 -7.840 5.529 1.00 90.50 92 LYS A CA 1
ATOM 729 C C . LYS A 1 92 ? -10.649 -6.756 6.224 1.00 90.50 92 LYS A C 1
ATOM 731 O O . LYS A 1 92 ? -10.748 -6.773 7.454 1.00 90.50 92 LYS A O 1
ATOM 736 N N . LEU A 1 93 ? -11.217 -5.826 5.457 1.00 92.12 93 LEU A N 1
ATOM 737 C CA . LEU A 1 93 ? -12.067 -4.762 5.983 1.00 92.12 93 LEU A CA 1
ATOM 738 C C . LEU A 1 93 ? -13.358 -5.330 6.582 1.00 92.12 93 LEU A C 1
ATOM 740 O O . LEU A 1 93 ? -13.709 -4.968 7.700 1.00 92.12 93 LEU A O 1
ATOM 744 N N . GLU A 1 94 ? -14.012 -6.257 5.887 1.00 91.44 94 GLU A N 1
ATOM 745 C CA . GLU A 1 94 ? -15.244 -6.912 6.328 1.00 91.44 94 GLU A CA 1
ATOM 746 C C . GLU A 1 94 ? -15.046 -7.638 7.664 1.00 91.44 94 GLU A C 1
ATOM 748 O O . GLU A 1 94 ? -15.848 -7.505 8.589 1.00 91.44 94 GLU A O 1
ATOM 753 N N . ARG A 1 95 ? -13.915 -8.331 7.832 1.00 91.38 95 ARG A N 1
ATOM 754 C CA . ARG A 1 95 ? -13.571 -8.976 9.104 1.00 91.38 95 ARG A CA 1
ATOM 755 C C . ARG A 1 95 ? -13.457 -7.980 10.259 1.00 91.38 95 ARG A C 1
ATOM 757 O O . ARG A 1 95 ? -13.937 -8.265 11.356 1.00 91.38 95 ARG A O 1
ATOM 764 N N . GLU A 1 96 ? -12.785 -6.847 10.056 1.00 91.19 96 GLU A N 1
ATOM 765 C CA . GLU A 1 96 ? -12.648 -5.823 11.103 1.00 91.19 96 GLU A CA 1
ATOM 766 C C . GLU A 1 96 ? -13.962 -5.070 11.346 1.00 91.19 96 GLU A C 1
ATOM 768 O O . GLU A 1 96 ? -14.273 -4.735 12.489 1.00 91.19 96 GLU A O 1
ATOM 773 N N . TRP A 1 97 ? -14.769 -4.877 10.305 1.00 89.88 97 TRP A N 1
ATOM 774 C CA . TRP A 1 97 ? -16.109 -4.312 10.402 1.00 89.88 97 TRP A CA 1
ATOM 775 C C . TRP A 1 97 ? -17.032 -5.192 11.249 1.00 89.88 97 TRP A C 1
ATOM 777 O O . TRP A 1 97 ? -17.622 -4.712 12.214 1.00 89.88 97 TRP A O 1
ATOM 787 N N . ASN A 1 98 ? -17.059 -6.502 10.992 1.00 90.50 98 ASN A N 1
ATOM 788 C CA . ASN A 1 98 ? -17.857 -7.457 11.764 1.00 90.50 98 ASN A CA 1
ATOM 789 C C . ASN A 1 98 ? -17.458 -7.498 13.250 1.00 90.50 98 ASN A C 1
ATOM 791 O O . ASN A 1 98 ? -18.307 -7.695 14.120 1.00 90.50 98 ASN A O 1
ATOM 795 N N . LYS A 1 99 ? -16.177 -7.276 13.576 1.00 89.19 99 LYS A N 1
ATOM 796 C CA . LYS A 1 99 ? -15.731 -7.125 14.973 1.00 89.19 99 LYS A CA 1
ATOM 797 C C . LYS A 1 99 ? -16.255 -5.838 15.609 1.00 89.19 99 LYS A C 1
ATOM 799 O O . LYS A 1 99 ? -16.629 -5.852 16.779 1.00 89.19 99 LYS A O 1
ATOM 804 N N . GLU A 1 100 ? -16.265 -4.737 14.863 1.00 88.12 100 GLU A N 1
ATOM 805 C CA . GLU A 1 100 ? -16.767 -3.448 15.344 1.00 88.12 100 GLU A CA 1
ATOM 806 C C . GLU A 1 100 ? -18.284 -3.495 15.582 1.00 88.12 100 GLU A C 1
ATOM 808 O O . GLU A 1 100 ? -18.739 -2.997 16.609 1.00 88.12 100 GLU A O 1
ATOM 813 N N . ILE A 1 101 ? -19.048 -4.169 14.711 1.00 88.38 101 ILE A N 1
ATOM 814 C CA . ILE A 1 101 ? -20.484 -4.421 14.916 1.00 88.38 101 ILE A CA 1
ATOM 815 C C . ILE A 1 101 ? -20.721 -5.190 16.221 1.00 88.38 101 ILE A C 1
ATOM 817 O O . ILE A 1 101 ? -21.411 -4.684 17.103 1.00 88.38 101 ILE A O 1
ATOM 821 N N . LYS A 1 102 ? -20.059 -6.337 16.419 1.00 88.88 102 LYS A N 1
ATOM 822 C CA . LYS A 1 102 ? -20.193 -7.133 17.657 1.00 88.88 102 LYS A CA 1
ATOM 823 C C . LYS A 1 102 ? -19.816 -6.346 18.914 1.00 88.88 102 LYS A C 1
ATOM 825 O O . LYS A 1 102 ? -20.441 -6.472 19.964 1.00 88.88 102 LYS A O 1
ATOM 830 N N . LYS A 1 103 ? -18.783 -5.504 18.823 1.00 85.50 103 LYS A N 1
ATOM 831 C CA . LYS A 1 103 ? -18.367 -4.630 19.926 1.00 85.50 103 LYS A CA 1
ATOM 832 C C . LYS A 1 103 ? -19.409 -3.544 20.213 1.00 85.50 103 LYS A C 1
ATOM 834 O O . LYS A 1 103 ? -19.623 -3.210 21.380 1.00 85.50 103 LYS A O 1
ATOM 839 N N . SER A 1 104 ? -20.028 -2.994 19.171 1.00 85.06 104 SER A N 1
ATOM 840 C CA . SER A 1 104 ? -21.087 -1.986 19.278 1.00 85.06 104 SER A CA 1
ATOM 841 C C . SER A 1 104 ? -22.310 -2.548 20.002 1.00 85.06 104 SER A C 1
ATOM 843 O O . SER A 1 104 ? -22.778 -1.932 20.956 1.00 85.06 104 SER A O 1
ATOM 845 N N . GLU A 1 105 ? -22.717 -3.771 19.653 1.00 84.88 105 GLU A N 1
ATOM 846 C CA . GLU A 1 105 ? -23.817 -4.502 20.290 1.00 84.88 105 GLU A CA 1
ATOM 847 C C . GLU A 1 105 ? -23.531 -4.761 21.774 1.00 84.88 105 GLU A C 1
ATOM 849 O O . GLU A 1 105 ? -24.387 -4.524 22.620 1.00 84.88 105 GLU A O 1
ATOM 854 N N . ALA A 1 106 ? -22.302 -5.163 22.113 1.00 85.31 106 ALA A N 1
ATOM 855 C CA . ALA A 1 106 ? -21.915 -5.434 23.498 1.00 85.31 106 ALA A CA 1
ATOM 856 C C . ALA A 1 106 ? -21.758 -4.169 24.368 1.00 85.31 106 ALA A C 1
ATOM 858 O O . ALA A 1 106 ? -21.931 -4.231 25.582 1.00 85.31 106 ALA A O 1
ATOM 859 N N . THR A 1 107 ? -21.386 -3.027 23.776 1.00 81.31 107 THR A N 1
ATOM 860 C CA . THR A 1 107 ? -21.046 -1.795 24.522 1.00 81.31 107 THR A CA 1
ATOM 861 C C . THR A 1 107 ? -22.148 -0.728 24.447 1.00 81.31 107 THR A C 1
ATOM 863 O O . THR A 1 107 ? -22.053 0.293 25.127 1.00 81.31 107 THR A O 1
ATOM 866 N N . GLY A 1 108 ? -23.153 -0.903 23.583 1.00 79.31 108 GLY A N 1
ATOM 867 C CA . GLY A 1 108 ? -24.192 0.097 23.303 1.00 79.31 108 GLY A CA 1
ATOM 868 C C . GLY A 1 108 ? -23.679 1.376 22.623 1.00 79.31 108 GLY A C 1
ATOM 869 O O . GLY A 1 108 ? -24.392 2.372 22.552 1.00 79.31 108 GLY A O 1
ATOM 870 N N . LYS A 1 109 ? -22.427 1.385 22.145 1.00 81.00 109 LYS A N 1
ATOM 871 C CA . LYS A 1 109 ? -21.814 2.526 21.442 1.00 81.00 109 LYS A CA 1
ATOM 872 C C . LYS A 1 109 ? -22.013 2.362 19.937 1.00 81.00 109 LYS A C 1
ATOM 874 O O . LYS A 1 109 ? -21.874 1.239 19.472 1.00 81.00 109 LYS A O 1
ATOM 879 N N . PRO A 1 110 ? -22.255 3.437 19.165 1.00 77.44 110 PRO A 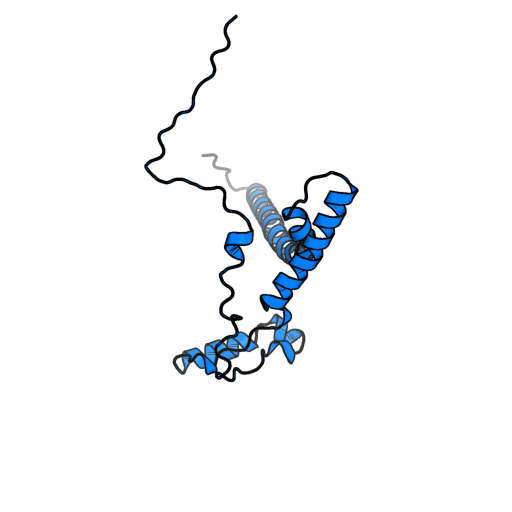N 1
ATOM 880 C CA . PRO A 1 110 ? -22.445 3.326 17.721 1.00 77.44 110 PRO A CA 1
ATOM 881 C C . PRO A 1 110 ? -21.194 2.757 17.039 1.00 77.44 110 PRO A C 1
ATOM 883 O O . PRO A 1 110 ? -20.069 3.167 17.346 1.00 77.44 110 PRO A O 1
ATOM 886 N N . SER A 1 111 ? -21.395 1.820 16.109 1.00 82.44 111 SER A N 1
ATOM 887 C CA . SER A 1 111 ? -20.315 1.267 15.293 1.00 82.44 111 SER A CA 1
ATOM 888 C C . SER A 1 111 ? -19.704 2.359 14.419 1.00 82.44 111 SER A C 1
ATOM 890 O O . SER A 1 111 ? -20.380 3.256 13.912 1.00 82.44 111 SER A O 1
ATOM 892 N N . SER A 1 112 ? -18.381 2.326 14.276 1.00 85.25 112 SER A N 1
ATOM 893 C CA . SER A 1 112 ? -17.651 3.427 13.659 1.00 85.25 112 SER A CA 1
ATOM 894 C C . SER A 1 112 ? -16.675 2.926 12.596 1.00 85.25 112 SER A C 1
ATOM 896 O O . SER A 1 112 ? -15.607 2.390 12.884 1.00 85.25 112 SER A O 1
ATOM 898 N N . LEU A 1 113 ? -17.036 3.138 11.325 1.00 86.81 113 LEU A N 1
ATOM 899 C CA . LEU A 1 113 ? -16.294 2.621 10.166 1.00 86.81 113 LEU A CA 1
ATOM 900 C C . LEU A 1 113 ? -14.843 3.110 10.126 1.00 86.81 113 LEU A C 1
ATOM 902 O O . LEU A 1 113 ? -13.930 2.349 9.818 1.00 86.81 113 LEU A O 1
ATOM 906 N N . ARG A 1 114 ? -14.612 4.368 10.517 1.00 88.12 114 ARG A N 1
ATOM 907 C CA . ARG A 1 114 ? -13.267 4.955 10.598 1.00 88.12 114 ARG A CA 1
ATOM 908 C C . ARG A 1 114 ? -12.326 4.163 11.506 1.00 88.12 114 ARG A C 1
ATOM 910 O O . ARG A 1 114 ? -11.144 4.059 11.205 1.00 88.12 114 ARG A O 1
ATOM 917 N N . TRP A 1 115 ? -12.832 3.579 12.591 1.00 89.50 115 TRP A N 1
ATOM 918 C CA . TRP A 1 115 ? -12.010 2.809 13.521 1.00 89.50 115 TRP A CA 1
ATOM 919 C C . TRP A 1 115 ? -11.693 1.416 12.979 1.00 89.50 115 TRP A C 1
ATOM 921 O O . TRP A 1 115 ? -10.560 0.958 13.131 1.00 89.50 115 TRP A O 1
ATOM 931 N N . ALA A 1 116 ? -12.636 0.782 12.276 1.00 90.56 116 ALA A N 1
ATOM 932 C CA . ALA A 1 116 ? -12.372 -0.447 11.528 1.00 90.56 116 ALA A CA 1
ATOM 933 C C . ALA A 1 116 ? -11.327 -0.213 10.420 1.00 90.56 116 ALA A C 1
ATOM 935 O O . ALA A 1 116 ? -10.377 -0.985 10.294 1.00 90.56 116 ALA A O 1
ATOM 936 N N . LEU A 1 117 ? -11.437 0.901 9.688 1.00 91.81 117 LEU A N 1
ATOM 937 C CA . LEU A 1 117 ? -10.506 1.285 8.626 1.00 91.81 117 LEU A CA 1
ATOM 938 C C . LEU A 1 117 ? -9.094 1.572 9.165 1.00 91.81 117 LEU A C 1
ATOM 940 O O . LEU A 1 117 ? -8.111 1.023 8.662 1.00 91.81 117 LEU A O 1
ATOM 944 N N . LEU A 1 118 ? -8.990 2.378 10.229 1.00 91.31 118 LEU A N 1
ATOM 945 C CA . LEU A 1 118 ? -7.718 2.677 10.892 1.00 91.31 118 LEU A CA 1
ATOM 946 C C . LEU A 1 118 ? -7.072 1.415 11.475 1.00 91.31 118 LEU A C 1
ATOM 948 O O . LEU A 1 118 ? -5.856 1.268 11.406 1.00 91.31 118 LEU A O 1
ATOM 952 N N . ARG A 1 119 ? -7.855 0.468 12.004 1.00 88.69 119 ARG A N 1
ATOM 953 C CA . ARG A 1 119 ? -7.321 -0.807 12.503 1.00 88.69 119 ARG A CA 1
ATOM 954 C C . ARG A 1 119 ? -6.865 -1.730 11.369 1.00 88.69 119 ARG A C 1
ATOM 956 O O . ARG A 1 119 ? -5.838 -2.390 11.505 1.00 88.69 119 ARG A O 1
ATOM 963 N N . ALA A 1 120 ? -7.594 -1.768 10.255 1.00 90.06 120 ALA A N 1
ATOM 964 C CA . ALA A 1 120 ? -7.274 -2.628 9.118 1.00 90.06 120 ALA A CA 1
ATOM 965 C C . ALA A 1 120 ? -6.027 -2.162 8.342 1.00 90.06 120 ALA A C 1
ATOM 967 O O . ALA A 1 120 ? -5.213 -3.001 7.939 1.00 90.06 120 ALA A O 1
ATOM 968 N N . PHE A 1 121 ? -5.855 -0.850 8.149 1.00 91.44 121 PHE A N 1
ATOM 969 C CA . PHE A 1 121 ? -4.818 -0.303 7.262 1.00 91.44 121 PHE A CA 1
ATOM 970 C C . PHE A 1 121 ? -3.890 0.729 7.907 1.00 91.44 121 PHE A C 1
ATOM 972 O O . PHE A 1 121 ? -2.863 1.061 7.318 1.00 91.44 121 PHE A O 1
ATOM 979 N N . GLY A 1 122 ? -4.189 1.214 9.113 1.00 90.00 122 GLY A N 1
ATOM 980 C CA . GLY A 1 122 ? -3.461 2.324 9.733 1.00 90.00 122 GLY A CA 1
ATOM 981 C C . GLY A 1 122 ? -1.957 2.091 9.810 1.00 90.00 122 GLY A C 1
ATOM 982 O O . GLY A 1 122 ? -1.197 2.964 9.419 1.00 90.00 122 GLY A O 1
ATOM 983 N N . TRP A 1 123 ? -1.511 0.893 10.198 1.00 88.94 123 TRP A N 1
ATOM 984 C CA . TRP A 1 123 ? -0.077 0.580 10.258 1.00 88.94 123 TRP A CA 1
ATOM 985 C 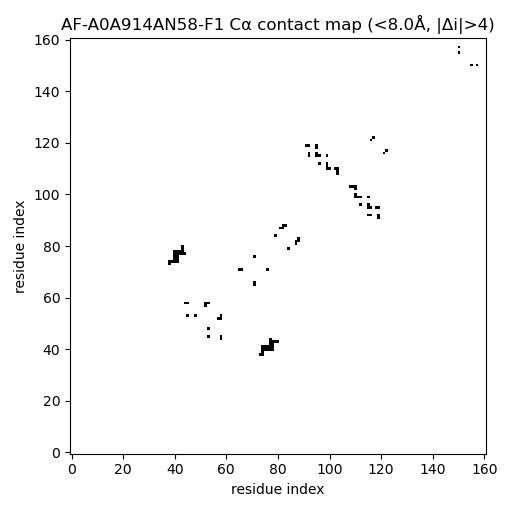C . TRP A 1 123 ? 0.638 0.722 8.904 1.00 88.94 123 TRP A C 1
ATOM 987 O O . TRP A 1 123 ? 1.744 1.251 8.849 1.00 88.94 123 TRP A O 1
ATOM 997 N N . HIS A 1 124 ? -0.004 0.304 7.806 1.00 86.81 124 HIS A N 1
ATOM 998 C CA . HIS A 1 124 ? 0.585 0.428 6.467 1.00 86.81 124 HIS A CA 1
ATOM 999 C C . HIS A 1 124 ? 0.696 1.904 6.063 1.00 86.81 124 HIS A C 1
ATOM 1001 O O . HIS A 1 124 ? 1.746 2.342 5.602 1.00 86.81 124 HIS A O 1
ATOM 1007 N N . TYR A 1 125 ? -0.345 2.700 6.321 1.00 88.38 125 TYR A N 1
ATOM 1008 C CA . TYR A 1 125 ? -0.316 4.139 6.051 1.00 88.38 125 TYR A CA 1
ATOM 1009 C C . TYR A 1 125 ? 0.668 4.902 6.947 1.00 88.38 125 TYR A C 1
ATOM 1011 O O . TYR A 1 125 ? 1.295 5.847 6.478 1.00 88.38 125 TYR A O 1
ATOM 1019 N N . MET A 1 126 ? 0.870 4.477 8.198 1.00 88.56 126 MET A N 1
ATOM 1020 C CA . MET A 1 126 ? 1.863 5.080 9.097 1.00 88.56 126 MET A CA 1
ATOM 1021 C C . MET A 1 126 ? 3.289 4.916 8.561 1.00 88.56 126 MET A C 1
ATOM 1023 O O . MET A 1 126 ? 4.063 5.870 8.604 1.00 88.56 126 MET A O 1
ATOM 1027 N N . ILE A 1 127 ? 3.626 3.751 7.996 1.00 89.88 127 ILE A N 1
ATOM 1028 C CA . ILE A 1 127 ? 4.946 3.511 7.387 1.00 89.88 127 ILE A CA 1
ATOM 1029 C C . ILE A 1 127 ? 5.203 4.464 6.213 1.00 89.88 127 ILE A C 1
ATOM 1031 O O . ILE A 1 127 ? 6.328 4.923 6.048 1.00 89.88 127 ILE A O 1
ATOM 1035 N N . HIS A 1 128 ? 4.181 4.798 5.422 1.00 85.62 128 HIS A N 1
ATOM 1036 C CA . HIS A 1 128 ? 4.316 5.752 4.317 1.00 85.62 128 HIS A CA 1
ATOM 1037 C C . HIS A 1 128 ? 4.250 7.221 4.764 1.00 85.62 128 HIS A C 1
ATOM 1039 O O . HIS A 1 128 ? 4.929 8.069 4.187 1.00 85.62 128 HIS A O 1
ATOM 1045 N N . GLY A 1 129 ? 3.464 7.536 5.795 1.00 86.81 129 GLY A N 1
ATOM 1046 C CA . GLY A 1 129 ? 3.294 8.900 6.300 1.00 86.81 129 GLY A CA 1
ATOM 1047 C C . GLY A 1 129 ? 4.504 9.428 7.073 1.00 86.81 129 GLY A C 1
ATOM 1048 O O . GLY A 1 129 ? 4.811 10.615 6.992 1.00 86.81 129 GLY A O 1
ATOM 1049 N N . LEU A 1 130 ? 5.223 8.557 7.788 1.00 87.88 130 LEU A N 1
ATOM 1050 C CA . LEU A 1 130 ? 6.392 8.950 8.582 1.00 87.88 130 LEU A CA 1
ATOM 1051 C C . LEU A 1 130 ? 7.540 9.527 7.725 1.00 87.88 130 LEU A C 1
ATOM 1053 O O . LEU A 1 130 ? 8.014 10.609 8.066 1.00 87.88 130 LEU A O 1
ATOM 1057 N N . PRO A 1 131 ? 7.965 8.905 6.606 1.00 87.00 131 PRO A N 1
ATOM 1058 C CA . PRO A 1 131 ? 8.964 9.483 5.707 1.00 87.00 131 PRO A CA 1
ATOM 1059 C C . PRO A 1 131 ? 8.562 10.841 5.128 1.00 87.00 131 PRO A C 1
ATOM 1061 O O . PRO A 1 131 ? 9.389 11.745 5.090 1.00 87.00 131 PRO A O 1
ATOM 1064 N N . ALA A 1 132 ? 7.295 11.014 4.734 1.00 83.81 132 ALA A N 1
ATOM 1065 C CA . ALA A 1 132 ? 6.800 12.290 4.212 1.00 83.81 132 ALA A CA 1
ATOM 1066 C C . ALA A 1 132 ? 6.828 13.391 5.287 1.00 83.81 132 ALA A C 1
ATOM 1068 O O . ALA A 1 132 ? 7.220 14.530 5.031 1.00 83.81 132 ALA A O 1
ATOM 1069 N N . PHE A 1 133 ? 6.468 13.043 6.525 1.00 85.38 133 PHE A N 1
ATOM 1070 C CA . PHE A 1 133 ? 6.558 13.963 7.654 1.00 85.38 133 PHE A CA 1
ATOM 1071 C C . PHE A 1 133 ? 8.014 14.339 7.964 1.00 85.38 133 PHE A C 1
ATOM 1073 O O . PHE A 1 133 ? 8.330 15.514 8.141 1.00 85.38 133 PHE A O 1
ATOM 1080 N N . ILE A 1 134 ? 8.915 13.356 7.954 1.00 86.56 134 ILE A N 1
ATOM 1081 C CA . ILE A 1 134 ? 10.361 13.550 8.103 1.00 86.56 134 ILE A CA 1
ATOM 1082 C C . ILE A 1 134 ? 10.875 14.503 7.017 1.00 86.56 134 ILE A C 1
ATOM 1084 O O . ILE A 1 134 ? 11.479 15.518 7.341 1.00 86.56 134 ILE A O 1
ATOM 1088 N N . GLU A 1 135 ? 10.574 14.269 5.745 1.00 82.69 135 GLU A N 1
ATOM 1089 C CA . GLU A 1 135 ? 11.015 15.149 4.659 1.00 82.69 135 GLU A CA 1
ATOM 1090 C C . GLU A 1 135 ? 10.612 16.613 4.900 1.00 82.69 135 GLU A C 1
ATOM 1092 O O . GLU A 1 135 ? 11.458 17.506 4.849 1.00 82.69 135 GLU A O 1
ATOM 1097 N N . THR A 1 136 ? 9.354 16.867 5.273 1.00 80.56 136 THR A N 1
ATOM 1098 C CA . THR A 1 136 ? 8.878 18.233 5.552 1.00 80.56 136 THR A CA 1
ATOM 1099 C C . THR A 1 136 ? 9.539 18.866 6.779 1.00 80.56 136 THR A C 1
ATOM 1101 O O . THR A 1 136 ? 9.924 20.035 6.729 1.00 80.56 136 THR A O 1
ATOM 1104 N N . ALA A 1 137 ? 9.730 18.110 7.862 1.00 81.69 137 ALA A N 1
ATOM 1105 C CA . ALA A 1 137 ? 10.323 18.613 9.097 1.00 81.69 137 ALA A CA 1
ATOM 1106 C C . ALA A 1 137 ? 11.829 18.884 8.946 1.00 81.69 137 ALA A C 1
ATOM 1108 O O . ALA A 1 137 ? 12.312 19.945 9.344 1.00 81.69 137 ALA A O 1
ATOM 1109 N N . TYR A 1 138 ? 12.568 17.960 8.326 1.00 78.06 138 TYR A N 1
ATOM 1110 C CA . TYR A 1 138 ? 14.001 18.110 8.077 1.00 78.06 138 TYR A CA 1
ATOM 1111 C C . TYR A 1 138 ? 14.279 19.199 7.036 1.00 78.06 138 TYR A C 1
ATOM 1113 O O . TYR A 1 138 ? 15.179 20.011 7.240 1.00 78.06 138 TYR A O 1
ATOM 1121 N N . PHE A 1 139 ? 13.489 19.291 5.962 1.00 78.06 139 PHE A N 1
ATOM 1122 C CA . PHE A 1 139 ? 13.659 20.337 4.951 1.00 78.06 139 PHE A CA 1
ATOM 1123 C C . PHE A 1 139 ? 13.300 21.729 5.487 1.00 78.06 139 PHE A C 1
ATOM 1125 O O . PHE A 1 139 ? 13.999 22.700 5.190 1.00 78.06 139 PHE A O 1
ATOM 1132 N N . ALA A 1 140 ? 12.265 21.841 6.328 1.00 75.69 140 ALA A N 1
ATOM 1133 C CA . ALA A 1 140 ? 11.940 23.087 7.020 1.00 75.69 140 ALA A CA 1
ATOM 1134 C C . ALA A 1 140 ? 13.052 23.501 7.998 1.00 75.69 140 ALA A C 1
ATOM 1136 O O . ALA A 1 140 ? 13.451 24.666 8.014 1.00 75.69 140 ALA A O 1
ATOM 1137 N N . ARG A 1 141 ? 13.606 22.549 8.763 1.00 76.69 141 ARG A N 1
ATOM 1138 C CA . ARG A 1 141 ? 14.722 22.791 9.692 1.00 76.69 141 ARG A CA 1
ATOM 1139 C C . ARG A 1 141 ? 15.994 23.213 8.952 1.00 76.69 141 ARG A C 1
ATOM 1141 O O . ARG A 1 141 ? 16.618 24.186 9.355 1.00 76.69 141 ARG A O 1
ATOM 1148 N N . PHE A 1 142 ? 16.335 22.544 7.850 1.00 78.31 142 PHE A N 1
ATOM 1149 C CA . PHE A 1 142 ? 17.497 22.862 7.016 1.00 78.31 142 PHE A CA 1
ATOM 1150 C C . PHE A 1 142 ? 17.363 24.227 6.329 1.00 78.31 142 PHE A C 1
ATOM 1152 O O . PHE A 1 142 ? 18.315 25.000 6.306 1.00 78.31 142 PHE A O 1
ATOM 1159 N N . LYS A 1 143 ? 16.172 24.576 5.819 1.00 73.44 143 LYS A N 1
ATOM 1160 C CA . LYS A 1 143 ? 15.917 25.921 5.276 1.00 73.44 143 LYS A CA 1
ATOM 1161 C C . LYS A 1 143 ? 16.004 27.009 6.341 1.00 73.44 143 LYS A C 1
ATOM 1163 O O . LYS A 1 143 ? 16.551 28.071 6.052 1.00 73.44 143 LYS A O 1
ATOM 1168 N N . ALA A 1 144 ? 15.478 26.759 7.540 1.00 76.25 144 ALA A N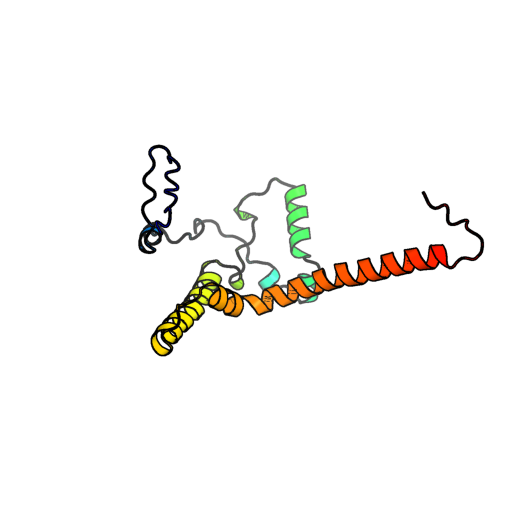 1
ATOM 1169 C CA . ALA A 1 144 ? 15.595 27.694 8.653 1.00 76.25 144 ALA A CA 1
ATOM 1170 C C . ALA A 1 144 ? 17.068 27.918 9.025 1.00 76.25 144 ALA A C 1
ATOM 1172 O O . ALA A 1 144 ? 17.483 29.066 9.148 1.00 76.25 144 ALA A O 1
ATOM 1173 N N . ASP A 1 145 ? 17.861 26.845 9.093 1.00 80.31 145 ASP A N 1
ATOM 1174 C CA . ASP A 1 145 ? 19.286 26.907 9.431 1.00 80.31 145 ASP A CA 1
ATOM 1175 C C . ASP A 1 145 ? 20.118 27.611 8.340 1.00 80.31 145 ASP A C 1
ATOM 1177 O O . ASP A 1 145 ? 20.963 28.458 8.622 1.00 80.31 145 ASP A O 1
ATOM 1181 N N . LEU A 1 146 ? 19.807 27.364 7.061 1.00 72.25 146 LEU A N 1
ATOM 1182 C CA . LEU A 1 146 ? 20.416 28.064 5.923 1.00 72.25 146 LEU A CA 1
ATOM 1183 C C . LEU A 1 146 ? 20.064 29.564 5.908 1.00 72.25 146 LEU A C 1
ATOM 1185 O O . LEU A 1 146 ? 20.871 30.391 5.481 1.00 72.25 146 LEU A O 1
ATOM 1189 N N . SER A 1 147 ? 18.860 29.924 6.363 1.00 74.62 147 SER A N 1
ATOM 1190 C CA . SER A 1 147 ? 18.436 31.319 6.514 1.00 74.62 147 SER A CA 1
ATOM 1191 C C . SER A 1 147 ? 19.169 32.006 7.664 1.00 74.62 147 SER A C 1
ATOM 1193 O O . SER A 1 147 ? 19.608 33.141 7.506 1.00 74.62 147 SER A O 1
ATOM 1195 N N . THR A 1 148 ? 19.352 31.329 8.799 1.00 71.31 148 THR A N 1
ATOM 1196 C CA . THR A 1 148 ? 20.103 31.873 9.938 1.00 71.31 148 THR A CA 1
ATOM 1197 C C . THR A 1 148 ? 21.601 31.954 9.663 1.00 71.31 148 THR A C 1
ATOM 1199 O O . THR A 1 148 ? 22.217 32.947 10.033 1.00 71.31 148 THR A O 1
ATOM 1202 N N . LEU A 1 149 ? 22.183 30.996 8.935 1.00 68.50 149 LEU A N 1
ATOM 1203 C CA . LEU A 1 149 ? 23.580 31.041 8.479 1.00 68.50 149 LEU A CA 1
ATOM 1204 C C . LEU A 1 149 ? 23.851 32.237 7.559 1.00 68.50 149 LEU A C 1
ATOM 1206 O O . LEU A 1 149 ? 24.888 32.880 7.693 1.00 68.50 149 LEU A O 1
ATOM 1210 N N . LYS A 1 150 ? 22.907 32.599 6.679 1.00 66.06 150 LYS A N 1
ATOM 1211 C CA . LYS A 1 150 ? 23.003 33.828 5.868 1.00 66.06 150 LYS A CA 1
ATOM 1212 C C . LYS A 1 150 ? 22.984 35.105 6.712 1.00 66.06 150 LYS A C 1
ATOM 1214 O O . LYS A 1 150 ? 23.605 36.085 6.318 1.00 66.06 150 LYS A O 1
ATOM 1219 N N . CYS A 1 151 ? 22.305 35.089 7.857 1.00 62.34 151 CYS A N 1
ATOM 1220 C CA . CYS A 1 151 ? 22.269 36.211 8.798 1.00 62.34 151 CYS A CA 1
ATOM 1221 C C . CYS A 1 151 ? 23.457 36.228 9.778 1.00 62.34 151 CYS A C 1
ATOM 1223 O O . CYS A 1 151 ? 23.700 37.256 10.403 1.00 62.34 151 CYS A O 1
ATOM 1225 N N . LEU A 1 152 ? 24.187 35.115 9.924 1.00 63.88 152 LEU A N 1
ATOM 1226 C CA . LEU A 1 152 ? 25.315 34.978 10.852 1.00 63.88 152 LEU A CA 1
ATOM 1227 C C . LEU A 1 152 ? 26.676 35.294 10.204 1.00 63.88 152 LEU A C 1
ATOM 1229 O O . LEU A 1 152 ? 27.667 35.395 10.920 1.00 63.88 152 LEU A O 1
ATOM 1233 N N . VAL A 1 153 ? 26.752 35.471 8.877 1.00 66.69 153 VAL A N 1
ATOM 1234 C CA . VAL A 1 153 ? 27.970 35.972 8.215 1.00 66.69 153 VAL A CA 1
ATOM 1235 C C . VAL A 1 153 ? 28.110 37.473 8.513 1.00 66.69 153 VAL A C 1
ATOM 1237 O O . VAL A 1 153 ? 27.302 38.268 8.020 1.00 66.69 153 VAL A O 1
ATOM 1240 N N . PRO A 1 154 ? 29.121 37.899 9.293 1.00 53.88 154 PRO A N 1
ATOM 1241 C CA . PRO A 1 154 ? 29.302 39.300 9.641 1.00 53.88 154 PRO A CA 1
ATOM 1242 C C . PRO A 1 154 ? 29.813 40.052 8.406 1.00 53.88 154 PRO A C 1
ATOM 1244 O O . PRO A 1 154 ? 30.977 39.933 8.034 1.00 53.88 154 PRO A O 1
ATOM 1247 N N . GLY A 1 155 ? 28.927 40.793 7.733 1.00 59.88 155 GLY A N 1
ATOM 1248 C CA . GLY A 1 155 ? 29.296 41.650 6.597 1.00 59.88 155 GLY A CA 1
ATOM 1249 C C . GLY A 1 155 ? 28.240 41.823 5.502 1.00 59.88 155 GLY A C 1
ATOM 1250 O O . GLY A 1 155 ? 28.382 42.721 4.676 1.00 59.88 155 GLY A O 1
ATOM 1251 N N . ALA A 1 156 ? 27.165 41.029 5.484 1.00 54.72 156 ALA A N 1
ATOM 1252 C CA . ALA A 1 156 ? 26.055 41.250 4.559 1.00 54.72 156 ALA A CA 1
ATOM 1253 C C . ALA A 1 156 ? 24.963 42.088 5.237 1.00 54.72 156 ALA A C 1
ATOM 1255 O O . ALA A 1 156 ? 24.323 41.659 6.192 1.00 54.72 156 ALA A O 1
ATOM 1256 N N . VAL A 1 157 ? 24.766 43.306 4.736 1.00 57.47 157 VAL A N 1
ATOM 1257 C CA . VAL A 1 157 ? 23.700 44.232 5.130 1.00 57.47 157 VAL A CA 1
ATOM 1258 C C . VAL A 1 157 ? 22.346 43.511 5.086 1.00 57.47 157 VAL A C 1
ATOM 1260 O O . VAL A 1 157 ? 21.846 43.199 4.004 1.00 57.47 157 VAL A O 1
ATOM 1263 N N . CYS A 1 158 ? 21.730 43.277 6.248 1.00 52.94 158 CYS A N 1
ATOM 1264 C CA . CYS A 1 158 ? 20.315 42.921 6.349 1.00 52.94 158 CYS A CA 1
ATOM 1265 C C . CYS A 1 158 ? 19.485 44.113 5.856 1.00 52.94 158 CYS A C 1
ATOM 1267 O O . CYS A 1 158 ? 19.104 44.991 6.627 1.00 52.94 158 CYS A O 1
ATOM 1269 N N . ARG A 1 159 ? 19.245 44.181 4.544 1.00 53.28 159 ARG A N 1
ATOM 1270 C CA . ARG A 1 159 ? 18.313 45.139 3.953 1.00 53.28 159 ARG A CA 1
ATOM 1271 C C . ARG A 1 159 ? 16.899 44.645 4.255 1.00 53.28 159 ARG A C 1
ATOM 1273 O O . ARG A 1 159 ? 16.377 43.787 3.553 1.00 53.28 159 ARG A O 1
ATOM 1280 N N . VAL A 1 160 ? 16.331 45.162 5.339 1.00 57.78 160 VAL A N 1
ATOM 1281 C CA . VAL A 1 160 ? 14.901 45.076 5.646 1.00 57.78 160 VAL A CA 1
ATOM 1282 C C . VAL A 1 160 ? 14.153 45.812 4.538 1.00 57.78 160 VAL A C 1
ATOM 1284 O O . VAL A 1 160 ? 14.406 47.000 4.325 1.00 57.78 160 VAL A O 1
ATOM 1287 N N . HIS A 1 161 ? 13.273 45.114 3.825 1.00 40.81 161 HIS A N 1
ATOM 1288 C CA . HIS A 1 161 ? 12.200 45.741 3.067 1.00 40.81 161 HIS A CA 1
ATOM 1289 C C . HIS A 1 161 ? 10.986 44.825 2.969 1.00 40.81 161 HIS A C 1
ATOM 1291 O O . HIS A 1 161 ? 11.192 43.590 2.930 1.00 40.81 161 HIS A O 1
#

Secondary structure (DSSP, 8-state):
-PPPP--------S---PPPPGGGGTT--SS-----TT--PPPPGGGT--HHHHHTTHHHHHHHHHHHHS---GGGSPPPPGGGSHHHHHHHHHHHHHHHHHHHHHHTPPP-HHHHHHHHHHHHHHHHHHHHHHHHHHHHHHHHHHHHHHHHSTTS-----

Foldseek 3Di:
DDDDDDPPPDDDPDDDPDDDDPCVVVPPPPDDPDPPVVQDAAADCVVPDDPVCVVVVVVVVVVVVVCVVDPDDPSDDHDDDPCRDPVNLVVLLVVLQVVQVVVCVVPVNDRDSVVSVCVSCVVVVCVVVVVVVVCVVVVVVVVVVVVVVVVPPPPDDPPDD

Solvent-accessible surface area (backbone atoms only — not comparable to full-atom values): 10280 Å² total; per-residue (Å²): 139,85,82,84,79,82,82,83,78,73,87,73,78,96,64,88,83,71,86,82,55,79,70,74,69,66,75,79,70,91,59,80,92,62,71,73,86,82,62,77,44,50,76,40,63,72,82,78,45,53,75,69,49,54,72,68,45,48,65,55,57,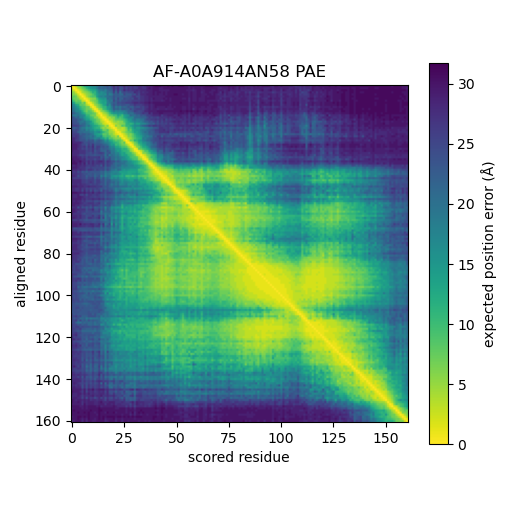56,50,52,59,48,49,75,76,39,86,82,53,82,56,77,41,62,41,81,50,71,82,77,29,66,69,50,51,48,53,51,45,51,55,40,41,56,51,40,47,56,48,18,70,74,67,76,44,84,66,53,69,69,60,30,49,44,69,66,43,36,70,64,53,48,66,58,47,48,58,58,50,47,52,55,52,53,52,52,51,50,52,51,50,56,52,49,52,65,71,65,48,91,83,68,82,84,76,83,128

Mean predicted aligned error: 16.25 Å

Organism: Patiria miniata (NCBI:txid46514)